Protein AF-A0A962G5U7-F1 (afdb_monomer)

Solvent-accessible surface area (backbone atoms only — not comparable to full-atom values): 8247 Å² total; per-residue (Å²): 132,80,85,89,70,79,84,68,53,71,48,77,43,72,50,87,48,94,92,36,44,89,59,79,42,82,70,44,79,40,66,54,84,83,47,78,80,54,92,84,40,59,93,65,27,29,62,82,70,18,22,39,32,36,31,25,70,82,15,48,3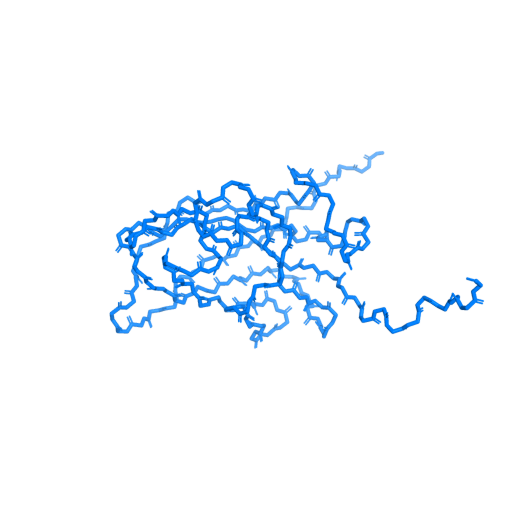8,38,40,34,38,40,34,36,65,91,50,76,53,55,94,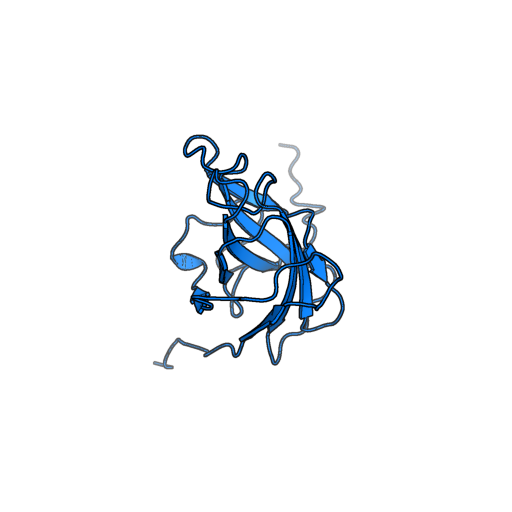34,46,40,49,34,25,61,41,22,58,47,40,53,36,75,93,44,54,44,72,44,76,44,85,42,53,41,77,77,53,45,38,32,33,39,32,56,48,35,7,84,35,60,64,9,46,34,71,36,68,40,31,29,37,38,45,33,28,53,28,49,40,63,80,74,79,77,82,82,70,99,122

Secondary structure (DSSP, 8-state):
---------EEEEEE--TTS----EEEEEE-GGGS---TTS-TTTTTTT-EEEEEEET-SEEEEEEEETT----TTEEEEEEEESSTT-GGGEEEEE-TTEEE-SSSEEEEEEETTSTT-SS--TTEEEEEEEEEE-----------

pLDDT: mean 89.22, std 14.98, range [33.28, 98.69]

Mean predicted aligned error: 6.02 Å

Structure (mmCIF, N/CA/C/O backbone):
data_AF-A0A962G5U7-F1
#
_entry.id   AF-A0A962G5U7-F1
#
loop_
_atom_site.group_PDB
_atom_site.id
_atom_site.type_symbol
_atom_site.label_atom_id
_atom_site.label_alt_id
_atom_site.label_comp_id
_atom_site.label_asym_id
_atom_site.label_entity_id
_atom_site.label_seq_id
_atom_site.pdbx_PDB_ins_code
_atom_site.Cartn_x
_atom_site.Cartn_y
_atom_site.Cartn_z
_atom_site.occupancy
_atom_site.B_iso_or_equiv
_atom_site.auth_seq_id
_atom_site.auth_comp_id
_atom_site.auth_asym_id
_atom_site.auth_atom_id
_atom_site.pdbx_PDB_model_num
ATOM 1 N N . SER A 1 1 ? 0.896 -25.491 -22.116 1.00 40.59 1 SER A N 1
ATOM 2 C CA . SER A 1 1 ? 0.599 -24.110 -21.688 1.00 40.59 1 SER A CA 1
ATOM 3 C C . SER A 1 1 ? 0.142 -24.169 -20.245 1.00 40.59 1 SER A C 1
ATOM 5 O O . SER A 1 1 ? -0.917 -24.718 -19.978 1.00 40.59 1 SER A O 1
ATOM 7 N N . ALA A 1 2 ? 0.979 -23.734 -19.301 1.00 33.28 2 ALA A N 1
ATOM 8 C CA . ALA A 1 2 ? 0.561 -23.646 -17.903 1.00 33.28 2 ALA A CA 1
ATOM 9 C C . ALA A 1 2 ? -0.471 -22.510 -17.764 1.00 33.28 2 ALA A C 1
ATOM 11 O O . ALA A 1 2 ? -0.320 -21.495 -18.448 1.00 33.28 2 ALA A O 1
ATOM 12 N N . PRO A 1 3 ? -1.518 -22.653 -16.938 1.00 37.75 3 PRO A N 1
ATOM 13 C CA . PRO A 1 3 ? -2.394 -21.535 -16.626 1.00 37.75 3 PRO A CA 1
ATOM 14 C C . PRO A 1 3 ? -1.577 -20.486 -15.858 1.00 37.75 3 PRO A C 1
ATOM 16 O O . PRO A 1 3 ? -1.130 -20.720 -14.737 1.00 37.75 3 PRO A O 1
ATOM 19 N N . SER A 1 4 ? -1.320 -19.345 -16.492 1.00 47.03 4 SER A N 1
ATOM 20 C CA . SER A 1 4 ? -0.586 -18.232 -15.893 1.00 47.03 4 SER A CA 1
ATOM 21 C C . SER A 1 4 ? -1.522 -17.439 -14.985 1.00 47.03 4 SER A C 1
ATOM 23 O O . SER A 1 4 ? -2.258 -16.571 -15.446 1.00 47.03 4 SER A O 1
ATOM 25 N N . GLY A 1 5 ? -1.505 -17.750 -13.695 1.00 49.41 5 GLY A N 1
ATOM 26 C CA . GLY A 1 5 ? -2.230 -16.996 -12.680 1.00 49.41 5 GLY A CA 1
ATOM 27 C C . GLY A 1 5 ? -2.020 -17.623 -11.316 1.00 49.41 5 GLY A C 1
ATOM 28 O O . GLY A 1 5 ? -2.845 -18.415 -10.872 1.00 49.41 5 GLY A O 1
ATOM 29 N N . SER A 1 6 ? -0.901 -17.312 -10.661 1.00 56.03 6 SER A N 1
ATOM 30 C CA . SER A 1 6 ? -0.774 -17.637 -9.241 1.00 56.03 6 SER A CA 1
ATOM 31 C C . SER A 1 6 ? -1.747 -16.740 -8.482 1.00 56.03 6 SER A C 1
ATOM 33 O O . SER A 1 6 ? -1.612 -15.517 -8.529 1.00 56.03 6 SER A O 1
ATOM 35 N N . ILE A 1 7 ? -2.753 -17.328 -7.833 1.00 65.19 7 ILE A N 1
ATOM 36 C CA . ILE A 1 7 ? -3.606 -16.588 -6.904 1.00 65.19 7 ILE A CA 1
ATOM 37 C C . ILE A 1 7 ? -2.758 -16.347 -5.660 1.00 65.19 7 ILE A C 1
ATOM 39 O O . ILE A 1 7 ? -2.498 -17.265 -4.886 1.00 65.19 7 ILE A O 1
ATOM 43 N N . VAL A 1 8 ? -2.300 -15.112 -5.490 1.00 82.88 8 VAL A N 1
ATOM 44 C CA . VAL A 1 8 ? -1.684 -14.681 -4.240 1.00 82.88 8 VAL A CA 1
ATOM 45 C C . VAL A 1 8 ? -2.797 -14.434 -3.235 1.00 82.88 8 VAL A C 1
ATOM 47 O O . VAL A 1 8 ? -3.687 -13.617 -3.470 1.00 82.88 8 VAL A O 1
ATOM 50 N N . GLN A 1 9 ? -2.750 -15.149 -2.116 1.00 91.88 9 GLN A N 1
ATOM 51 C CA . GLN A 1 9 ? -3.646 -14.890 -1.003 1.00 91.88 9 GLN A CA 1
ATOM 52 C C . GLN A 1 9 ? -3.105 -13.698 -0.206 1.00 91.88 9 GLN A C 1
ATOM 54 O O . GLN A 1 9 ? -1.966 -13.715 0.262 1.00 91.88 9 GLN A O 1
ATOM 59 N N . THR A 1 10 ? -3.937 -12.675 -0.025 1.00 95.00 10 THR A N 1
ATOM 60 C CA . THR A 1 10 ? -3.580 -11.464 0.719 1.00 95.00 10 THR A CA 1
ATOM 61 C C . THR A 1 10 ? -4.613 -11.197 1.807 1.00 95.00 10 THR A C 1
ATOM 63 O O . THR A 1 10 ? -5.814 -11.310 1.573 1.00 95.00 10 THR A O 1
ATOM 66 N N . THR A 1 11 ? -4.156 -10.825 3.000 1.00 97.38 11 THR A N 1
ATOM 67 C CA . THR A 1 11 ? -5.015 -10.317 4.077 1.00 97.38 11 THR A CA 1
ATOM 68 C C . THR A 1 11 ? -4.709 -8.847 4.303 1.00 97.38 11 THR A C 1
ATOM 70 O O . THR A 1 11 ? -3.548 -8.479 4.453 1.00 97.38 11 THR A O 1
ATOM 73 N N . ILE A 1 12 ? -5.750 -8.017 4.342 1.00 97.81 12 ILE A N 1
ATOM 74 C CA . ILE A 1 12 ? -5.655 -6.587 4.634 1.00 97.81 12 ILE A CA 1
ATOM 75 C C . ILE A 1 12 ? -6.498 -6.332 5.881 1.00 97.81 12 ILE A C 1
ATOM 77 O O . ILE A 1 12 ? -7.698 -6.602 5.879 1.00 97.81 12 ILE A O 1
ATOM 81 N N . ALA A 1 13 ? -5.872 -5.851 6.949 1.00 97.19 13 ALA A N 1
ATOM 82 C CA . ALA A 1 13 ? -6.526 -5.652 8.235 1.00 97.19 13 ALA A CA 1
ATOM 83 C C . ALA A 1 13 ? -6.101 -4.329 8.867 1.00 97.19 13 ALA A C 1
ATOM 85 O O . ALA A 1 13 ? -4.923 -3.981 8.879 1.00 97.19 13 ALA A O 1
ATOM 86 N N . ILE A 1 14 ? -7.059 -3.606 9.438 1.00 96.69 14 ILE A N 1
ATOM 87 C CA . ILE A 1 14 ? -6.762 -2.444 10.274 1.00 96.69 14 ILE A CA 1
ATOM 88 C C . ILE A 1 14 ? -6.079 -2.920 11.558 1.00 96.69 14 ILE A C 1
ATOM 90 O O . ILE A 1 14 ? -6.511 -3.893 12.177 1.00 96.69 14 ILE A O 1
ATOM 94 N N . VAL A 1 15 ? -5.038 -2.205 11.976 1.00 96.56 15 VAL A N 1
ATOM 95 C CA . VAL A 1 15 ? -4.468 -2.314 13.320 1.00 96.56 15 VAL A CA 1
ATOM 96 C C . VAL A 1 15 ? -5.256 -1.364 14.225 1.00 96.56 15 VAL A C 1
ATOM 98 O O . VAL A 1 15 ? -5.219 -0.156 13.987 1.00 96.56 15 VAL A O 1
ATOM 101 N N . PRO A 1 16 ? -5.990 -1.864 15.235 1.00 92.06 16 PRO A N 1
ATOM 102 C CA . PRO A 1 16 ? -6.777 -1.001 16.107 1.00 92.06 16 PRO A CA 1
ATOM 103 C C . PRO A 1 16 ? -5.886 -0.024 16.880 1.00 92.06 16 PRO A C 1
ATOM 105 O O . PRO A 1 16 ? -4.987 -0.443 17.608 1.00 92.06 16 PRO A O 1
ATOM 108 N N . GLU A 1 17 ? -6.169 1.271 16.761 1.00 89.31 17 GLU A N 1
ATOM 109 C CA . GLU A 1 17 ? -5.499 2.335 17.512 1.00 89.31 17 GLU A CA 1
ATOM 110 C C . GLU A 1 17 ? -6.522 3.345 18.040 1.00 89.31 17 GLU A C 1
ATOM 112 O O . GLU A 1 17 ? -7.575 3.566 17.440 1.00 89.31 17 GLU A O 1
ATOM 117 N N . SER A 1 18 ? -6.219 3.975 19.177 1.00 86.06 18 SER A N 1
ATOM 118 C CA . SER A 1 18 ? -7.085 5.010 19.751 1.00 86.06 18 SER A CA 1
ATOM 119 C C . SER A 1 18 ? -7.198 6.202 18.798 1.00 86.06 18 SER A C 1
ATOM 121 O O . SER A 1 18 ? -6.187 6.808 18.451 1.00 86.06 18 SER A O 1
ATOM 123 N N . GLY A 1 19 ? -8.421 6.540 18.380 1.00 82.00 19 GLY A N 1
ATOM 124 C CA . GLY A 1 19 ? -8.678 7.592 17.389 1.00 82.00 19 GLY A CA 1
ATOM 125 C C . GLY A 1 19 ? -8.371 7.193 15.939 1.00 82.00 19 GLY A C 1
ATOM 126 O O . GLY A 1 19 ? -8.557 8.014 15.046 1.00 82.00 19 GLY A O 1
ATOM 127 N N . GLY A 1 20 ? -7.924 5.955 15.706 1.00 82.44 20 GLY A N 1
ATOM 128 C CA . GLY A 1 20 ? -7.748 5.384 14.377 1.00 82.44 20 GLY A CA 1
ATOM 129 C C . GLY A 1 20 ? -9.057 4.845 13.803 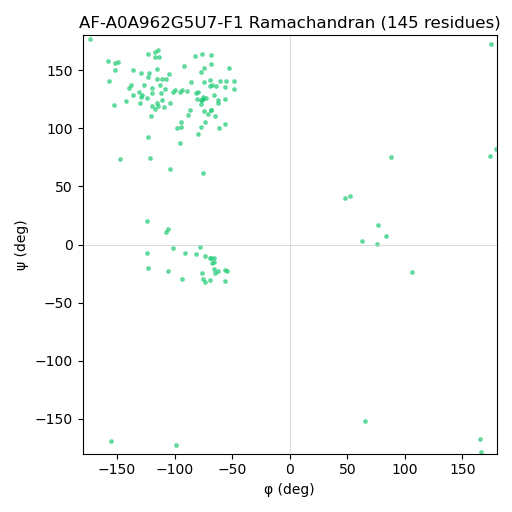1.00 82.44 20 GLY A C 1
ATOM 130 O O . GLY A 1 20 ? -10.037 4.606 14.513 1.00 82.44 20 GLY A O 1
ATOM 131 N N . CYS A 1 21 ? -9.069 4.649 12.491 1.00 90.62 21 CYS A N 1
ATOM 132 C CA . CYS A 1 21 ? -10.239 4.149 11.775 1.00 90.62 21 CYS A CA 1
ATOM 133 C C . CYS A 1 21 ? -10.544 2.694 12.125 1.00 90.62 21 CYS A C 1
ATOM 135 O O . CYS A 1 21 ? -9.658 1.942 12.517 1.00 90.62 21 CYS A O 1
ATOM 137 N N . THR A 1 22 ? -11.802 2.288 11.969 1.00 91.44 22 THR A N 1
ATOM 138 C CA . THR A 1 22 ? -12.279 0.946 12.351 1.00 91.44 22 THR A CA 1
ATOM 139 C C . THR A 1 22 ? -12.935 0.185 11.204 1.00 91.44 22 THR A C 1
ATOM 141 O O . THR A 1 22 ? -13.238 -0.997 11.352 1.00 91.44 22 THR A O 1
ATOM 144 N N . GLN A 1 23 ? -13.137 0.840 10.058 1.00 92.56 23 GLN A N 1
ATOM 145 C CA . GLN A 1 23 ? -13.800 0.267 8.896 1.00 92.56 23 GLN A CA 1
ATOM 146 C C . GLN A 1 23 ? -12.873 0.260 7.683 1.00 92.56 23 GLN A C 1
ATOM 148 O O . GLN A 1 23 ? -12.291 1.283 7.328 1.00 92.56 23 GLN A O 1
ATOM 153 N N . LEU A 1 24 ? -12.786 -0.904 7.043 1.00 94.62 24 LEU A N 1
ATOM 154 C CA . LEU A 1 24 ? -12.067 -1.140 5.800 1.00 94.62 24 LEU A CA 1
ATOM 155 C C . LEU A 1 24 ? -13.038 -1.721 4.777 1.00 94.62 24 LEU A C 1
ATOM 157 O O . LEU A 1 24 ? -13.694 -2.725 5.052 1.00 94.62 24 LEU A O 1
ATOM 161 N N . ASN A 1 25 ? -13.114 -1.085 3.614 1.00 95.12 25 ASN A N 1
ATOM 162 C CA . ASN A 1 25 ? -14.010 -1.448 2.526 1.00 95.12 25 ASN A CA 1
ATOM 163 C C . ASN A 1 25 ? -13.213 -1.723 1.240 1.00 95.12 25 ASN A C 1
ATOM 165 O O . ASN A 1 25 ? -12.041 -1.356 1.122 1.00 95.12 25 ASN A O 1
ATOM 169 N N . ASP A 1 26 ? -13.872 -2.380 0.282 1.00 93.00 26 ASP A N 1
ATOM 170 C CA . ASP A 1 26 ? -13.414 -2.556 -1.105 1.00 93.00 26 ASP A CA 1
ATOM 171 C C . ASP A 1 26 ? -11.961 -3.034 -1.242 1.00 93.00 26 ASP A C 1
ATOM 173 O O . ASP A 1 26 ? -11.202 -2.554 -2.086 1.00 93.00 26 ASP A O 1
ATOM 177 N N . SER A 1 27 ? -11.550 -3.963 -0.377 1.00 94.62 27 SER A N 1
ATOM 178 C CA . SER A 1 27 ? -10.182 -4.458 -0.369 1.00 94.62 27 SER A CA 1
ATOM 179 C C . SER A 1 27 ? -9.961 -5.524 -1.437 1.00 94.62 27 SER A C 1
ATOM 181 O O . SER A 1 27 ? -10.734 -6.473 -1.574 1.00 94.62 27 SER A O 1
ATOM 183 N N . ALA A 1 28 ? -8.905 -5.351 -2.227 1.00 94.19 28 ALA A N 1
ATOM 184 C CA . ALA A 1 28 ? -8.612 -6.213 -3.361 1.00 94.19 28 ALA A CA 1
ATOM 185 C C . ALA A 1 28 ? -7.114 -6.273 -3.662 1.00 94.19 28 ALA A C 1
ATOM 187 O O . ALA A 1 28 ? -6.383 -5.298 -3.476 1.00 94.19 28 ALA A O 1
ATOM 188 N N . SER A 1 29 ? -6.677 -7.407 -4.205 1.00 93.88 29 SER A N 1
ATOM 189 C CA . SER A 1 29 ? -5.377 -7.525 -4.865 1.00 93.88 29 SER A CA 1
ATOM 190 C C . SER A 1 29 ? -5.502 -7.089 -6.325 1.00 93.88 29 SER A C 1
ATOM 192 O O . SER A 1 29 ? -6.481 -7.406 -7.003 1.00 93.88 29 SER A O 1
ATOM 194 N N . LEU A 1 30 ? -4.502 -6.372 -6.824 1.00 94.25 30 LEU A N 1
ATOM 195 C CA . LEU A 1 30 ? -4.446 -5.833 -8.178 1.00 94.25 30 LEU A CA 1
ATOM 196 C C . LEU A 1 30 ? -3.191 -6.325 -8.893 1.00 94.25 30 LEU A C 1
ATOM 198 O O . LEU A 1 30 ? -2.111 -6.426 -8.309 1.00 94.25 30 LEU A O 1
ATOM 202 N N . GLN A 1 31 ? -3.307 -6.577 -10.193 1.00 92.56 31 GLN A N 1
ATOM 203 C CA . GLN A 1 31 ? -2.136 -6.857 -11.015 1.00 92.56 31 GLN A CA 1
ATOM 204 C C .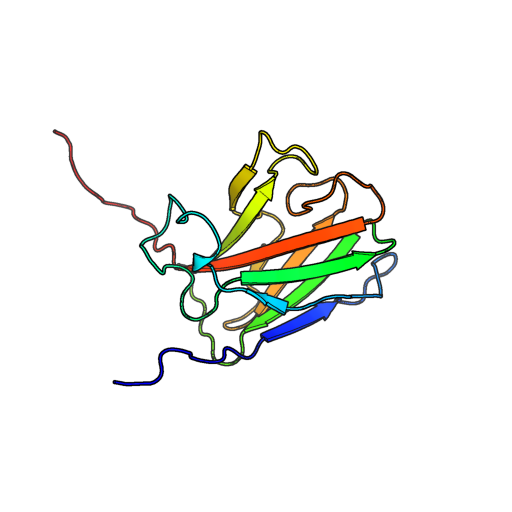 GLN A 1 31 ? -1.381 -5.552 -11.286 1.00 92.56 31 GLN A C 1
ATOM 206 O O . GLN A 1 31 ? -1.955 -4.592 -11.799 1.00 92.56 31 GLN A O 1
ATOM 211 N N . ALA A 1 32 ? -0.078 -5.522 -10.998 1.00 93.31 32 ALA A N 1
ATOM 212 C CA . ALA A 1 32 ? 0.757 -4.347 -11.258 1.00 93.31 32 ALA A CA 1
ATOM 213 C C . ALA A 1 32 ? 0.846 -3.990 -12.758 1.00 93.31 32 ALA A C 1
ATOM 215 O O . ALA A 1 32 ? 1.084 -2.837 -13.098 1.00 93.31 32 ALA A O 1
ATOM 216 N N . SER A 1 33 ? 0.593 -4.953 -13.653 1.00 91.75 33 SER A N 1
ATOM 217 C CA . SER A 1 33 ? 0.522 -4.759 -15.111 1.00 91.75 33 SER A CA 1
ATOM 218 C C . SER A 1 33 ? -0.645 -3.882 -15.578 1.00 91.75 33 SER A C 1
ATOM 220 O O . SER A 1 33 ? -0.659 -3.475 -16.736 1.00 91.75 33 SER A O 1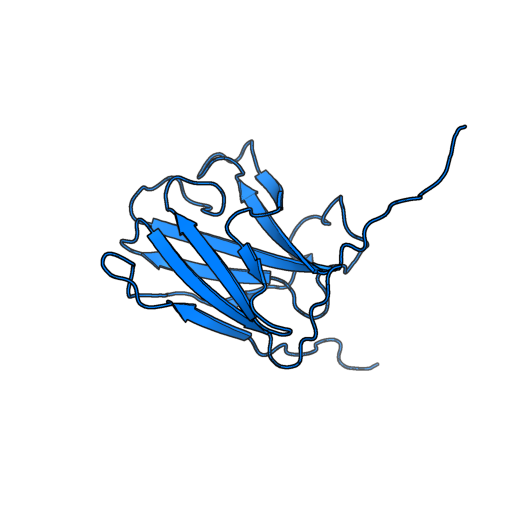
ATOM 222 N N . LEU A 1 34 ? -1.609 -3.572 -14.702 1.00 92.19 34 LEU A N 1
ATOM 223 C CA . LEU A 1 34 ? -2.671 -2.598 -14.980 1.00 92.19 34 LEU A CA 1
ATOM 224 C C . LEU A 1 34 ? -2.165 -1.145 -14.944 1.00 92.19 34 LEU A C 1
ATOM 226 O O . LEU A 1 34 ? -2.892 -0.233 -15.331 1.00 92.19 34 LEU A O 1
ATOM 230 N N . TYR A 1 35 ? -0.930 -0.929 -14.488 1.00 92.50 35 TYR A N 1
ATOM 231 C CA . TYR A 1 35 ? -0.286 0.374 -14.373 1.00 92.50 35 TYR A CA 1
ATOM 232 C C . TYR A 1 35 ? 0.947 0.451 -15.289 1.00 92.50 35 TYR A C 1
ATOM 234 O O . TYR A 1 35 ? 1.478 -0.586 -15.700 1.00 92.50 35 TYR A O 1
ATOM 242 N N . PRO A 1 36 ? 1.444 1.661 -15.616 1.00 94.12 36 PRO A N 1
ATOM 243 C CA . PRO A 1 36 ? 2.737 1.813 -16.275 1.00 94.12 36 PRO A CA 1
ATOM 244 C C . PRO A 1 36 ? 3.849 1.071 -15.514 1.00 94.12 36 PRO A C 1
ATOM 246 O O . PRO A 1 36 ? 3.752 0.954 -14.292 1.00 94.12 36 PRO A O 1
ATOM 249 N N . PRO A 1 37 ? 4.924 0.612 -16.174 1.00 92.69 37 PRO A N 1
ATOM 250 C CA . PRO A 1 37 ? 6.050 -0.024 -15.487 1.00 92.69 37 PRO A CA 1
ATOM 251 C C . PRO A 1 37 ? 6.651 0.862 -14.381 1.00 92.69 37 PRO A C 1
ATOM 253 O O . PRO A 1 37 ? 6.773 2.076 -14.566 1.00 92.69 37 PRO A O 1
ATOM 256 N N . ASP A 1 38 ? 7.037 0.273 -13.241 1.00 94.62 38 ASP A N 1
ATOM 257 C CA . ASP A 1 38 ? 7.757 1.005 -12.185 1.00 94.62 38 ASP A CA 1
ATOM 258 C C . ASP A 1 38 ? 9.165 1.363 -12.689 1.00 94.62 38 ASP A C 1
ATOM 260 O O . ASP A 1 38 ? 9.956 0.452 -12.936 1.00 94.62 38 ASP A O 1
ATOM 264 N N . PRO A 1 39 ? 9.508 2.657 -12.852 1.00 93.25 39 PRO A N 1
ATOM 265 C CA . PRO A 1 39 ? 10.748 3.075 -13.504 1.00 93.25 39 PRO A CA 1
ATOM 266 C C . PRO A 1 39 ? 12.022 2.686 -12.746 1.00 93.25 39 PRO A C 1
ATOM 268 O O . PRO A 1 39 ? 13.103 2.769 -13.319 1.00 93.25 39 PRO A O 1
ATOM 271 N N . VAL A 1 40 ? 11.920 2.302 -11.469 1.00 92.31 40 VAL A N 1
ATOM 272 C CA . VAL A 1 40 ? 13.082 1.878 -10.665 1.00 92.31 40 VAL A CA 1
ATOM 273 C C . VAL A 1 40 ? 13.192 0.358 -10.518 1.00 92.31 40 VAL A C 1
ATOM 275 O O . VAL A 1 40 ? 14.137 -0.116 -9.897 1.00 92.31 40 VAL A O 1
ATOM 278 N N . GLY A 1 41 ? 12.236 -0.406 -11.054 1.00 88.12 41 GLY A N 1
ATOM 279 C CA . GLY A 1 41 ? 12.231 -1.867 -11.009 1.00 88.12 41 GLY A CA 1
ATOM 280 C C . GLY A 1 41 ? 12.394 -2.494 -12.389 1.00 88.12 41 GLY A C 1
ATOM 281 O O . GLY A 1 41 ? 12.139 -1.868 -13.415 1.00 88.12 41 GLY A O 1
ATOM 282 N N . SER A 1 42 ? 12.784 -3.766 -12.424 1.00 88.44 42 SER A N 1
ATOM 283 C CA . SER A 1 42 ? 12.709 -4.562 -13.649 1.00 88.44 42 SER A CA 1
ATOM 284 C C . SER A 1 42 ? 11.252 -4.838 -14.046 1.00 88.44 42 SER A C 1
ATOM 286 O O . SER A 1 42 ? 10.321 -4.714 -13.243 1.00 88.44 42 SER A O 1
ATOM 288 N N . ALA A 1 43 ? 11.035 -5.248 -15.298 1.00 86.50 43 ALA A N 1
ATOM 289 C CA . ALA A 1 43 ? 9.728 -5.732 -15.729 1.00 86.50 43 ALA A CA 1
ATOM 290 C C . ALA A 1 43 ? 9.280 -6.903 -14.837 1.00 86.50 43 ALA A C 1
ATOM 292 O O . ALA A 1 43 ? 10.003 -7.885 -14.680 1.00 86.50 43 ALA A O 1
ATOM 293 N N . GLY A 1 44 ? 8.089 -6.791 -14.245 1.00 88.12 44 GLY A N 1
ATOM 294 C CA . GLY A 1 44 ? 7.584 -7.799 -13.313 1.00 88.12 44 GLY A CA 1
ATOM 295 C C . GLY A 1 44 ? 8.201 -7.745 -11.913 1.00 88.12 44 GLY A C 1
ATOM 296 O O . GLY A 1 44 ? 8.025 -8.699 -11.166 1.00 88.12 44 GLY A O 1
ATOM 297 N N . SER A 1 45 ? 8.858 -6.649 -11.515 1.00 94.06 45 SER A N 1
ATOM 298 C CA . SER A 1 45 ? 9.397 -6.454 -10.153 1.00 94.06 45 SER A CA 1
ATOM 299 C C . SER A 1 45 ? 8.361 -6.627 -9.034 1.00 94.06 45 SER A C 1
ATOM 301 O O . SER A 1 45 ? 8.717 -6.931 -7.901 1.00 94.06 45 SER A O 1
ATOM 303 N N . HIS A 1 46 ? 7.078 -6.467 -9.352 1.00 95.56 46 HIS A N 1
ATOM 304 C CA . HIS A 1 46 ? 5.950 -6.665 -8.437 1.00 95.56 46 HIS A CA 1
ATOM 305 C C . HIS A 1 46 ? 5.384 -8.091 -8.453 1.00 95.56 46 HIS A C 1
ATOM 307 O O . HIS A 1 46 ? 4.504 -8.415 -7.664 1.00 95.56 46 HIS A O 1
ATOM 313 N N . ALA A 1 47 ? 5.829 -8.959 -9.362 1.00 92.69 47 ALA A N 1
ATOM 314 C CA . ALA A 1 47 ? 5.349 -10.334 -9.430 1.00 92.69 47 ALA A CA 1
ATOM 315 C C . ALA A 1 47 ? 5.991 -11.212 -8.330 1.00 92.69 47 ALA A C 1
ATOM 317 O O . ALA A 1 47 ? 7.148 -10.997 -7.968 1.00 92.69 47 ALA A O 1
ATOM 318 N N . PRO A 1 48 ? 5.279 -12.235 -7.820 1.00 93.75 48 PRO A N 1
ATOM 319 C CA . PRO A 1 48 ? 3.876 -12.556 -8.106 1.00 93.75 48 PRO A CA 1
ATOM 320 C C . PRO A 1 48 ? 2.866 -11.717 -7.301 1.00 93.75 48 PRO A C 1
ATOM 322 O O . PRO A 1 48 ? 1.674 -11.808 -7.571 1.00 93.75 48 PRO A O 1
ATOM 325 N N . TRP A 1 49 ? 3.319 -10.927 -6.324 1.00 95.62 49 TRP A N 1
ATOM 326 C CA . TRP A 1 49 ? 2.492 -10.340 -5.259 1.00 95.62 49 TRP A CA 1
ATOM 327 C C . TRP A 1 49 ? 1.506 -9.264 -5.718 1.00 95.62 49 TRP A C 1
ATOM 329 O O . TRP A 1 49 ? 0.432 -9.131 -5.136 1.00 95.62 49 TRP A O 1
ATOM 339 N N . GLY A 1 50 ? 1.847 -8.525 -6.773 1.00 95.31 50 GLY A N 1
ATOM 340 C CA . GLY A 1 50 ? 1.036 -7.431 -7.288 1.00 95.31 50 GLY A CA 1
ATOM 341 C C . GLY A 1 50 ? 0.924 -6.269 -6.300 1.00 95.31 50 GLY A C 1
ATOM 342 O O . GLY A 1 50 ? 1.820 -6.011 -5.499 1.00 95.31 50 GLY A O 1
ATOM 343 N N . LEU A 1 51 ? -0.190 -5.548 -6.391 1.00 96.94 51 LEU A N 1
ATOM 344 C CA . LEU A 1 51 ? -0.539 -4.446 -5.501 1.00 96.94 51 LEU A CA 1
ATOM 345 C C . LEU A 1 51 ? -1.774 -4.808 -4.679 1.00 96.94 51 LEU A C 1
ATOM 347 O O . LEU A 1 51 ? -2.505 -5.742 -5.000 1.00 96.94 51 LEU A O 1
ATOM 351 N N . VAL A 1 52 ? -2.050 -4.010 -3.660 1.00 97.25 52 VAL A N 1
ATOM 352 C CA . VAL A 1 52 ? -3.327 -3.981 -2.960 1.00 97.25 52 VAL A CA 1
ATOM 353 C C . VAL A 1 52 ? -4.011 -2.642 -3.160 1.00 97.25 52 VAL A C 1
ATOM 355 O O . VAL A 1 52 ? -3.358 -1.605 -3.305 1.00 97.25 52 VAL A O 1
ATOM 358 N N . SER A 1 53 ? -5.337 -2.669 -3.122 1.00 96.81 53 SER A N 1
ATOM 359 C CA . SER A 1 53 ? -6.168 -1.489 -2.951 1.00 96.81 53 SER A CA 1
ATOM 360 C C . SER A 1 53 ? -7.179 -1.717 -1.840 1.00 96.81 53 SER A C 1
ATOM 362 O O . SER A 1 53 ? -7.599 -2.848 -1.605 1.00 96.81 53 SER A O 1
ATOM 364 N N . PHE A 1 54 ? -7.515 -0.651 -1.126 1.00 97.31 54 PHE A N 1
ATOM 365 C CA . PHE A 1 54 ? -8.555 -0.636 -0.105 1.00 97.31 54 PHE A CA 1
ATOM 366 C C . PHE A 1 54 ? -9.043 0.796 0.111 1.00 97.31 54 PHE A C 1
ATOM 368 O O . PHE A 1 54 ? -8.317 1.761 -0.166 1.00 97.31 54 PHE A O 1
ATOM 375 N N . SER A 1 55 ? -10.258 0.926 0.638 1.00 96.94 55 SER A N 1
ATOM 376 C CA . SER A 1 55 ? -10.832 2.198 1.064 1.00 96.94 55 SER A CA 1
ATOM 377 C C . SER A 1 55 ? -11.058 2.226 2.579 1.00 96.94 55 SER A C 1
ATOM 379 O O . SER A 1 55 ? -11.426 1.226 3.200 1.00 96.94 55 SER A O 1
ATOM 381 N N . LEU A 1 56 ? -10.816 3.386 3.188 1.00 96.00 56 LEU A N 1
ATOM 382 C CA . LEU A 1 56 ? -11.143 3.681 4.582 1.00 96.00 56 LEU A CA 1
ATOM 383 C C . LEU A 1 56 ? -12.052 4.921 4.571 1.00 96.00 56 LEU A C 1
ATOM 385 O O . LEU A 1 56 ? -11.547 6.045 4.519 1.00 96.00 56 LEU A O 1
ATOM 389 N N . PRO A 1 57 ? -13.383 4.748 4.539 1.00 93.94 57 PRO A N 1
ATOM 390 C CA . PRO A 1 57 ? -14.310 5.873 4.566 1.00 93.94 57 PRO A CA 1
ATOM 391 C C . PRO A 1 57 ? -14.392 6.485 5.969 1.00 93.94 57 PRO A C 1
ATOM 393 O O . PRO A 1 57 ? -14.241 5.782 6.969 1.00 93.94 57 PRO A O 1
ATOM 396 N N . ASN A 1 58 ? -14.696 7.783 6.047 1.00 92.50 58 ASN A N 1
ATOM 397 C CA . ASN A 1 58 ? -14.778 8.548 7.300 1.00 92.50 58 ASN A CA 1
ATOM 398 C C . ASN A 1 58 ? -13.511 8.410 8.161 1.00 92.50 58 ASN A C 1
ATOM 400 O O . ASN A 1 58 ? -13.577 8.230 9.377 1.00 92.50 58 ASN A O 1
ATOM 404 N N . CYS A 1 59 ? -12.355 8.453 7.503 1.00 92.88 59 CYS A N 1
ATOM 405 C CA . CYS A 1 59 ? -11.063 8.126 8.069 1.00 92.88 59 CYS A CA 1
ATOM 406 C C . CYS A 1 59 ? -10.032 9.215 7.777 1.00 92.88 59 CYS A C 1
ATOM 408 O O . CYS A 1 59 ? -9.740 9.489 6.617 1.00 92.88 59 CYS A O 1
ATOM 410 N N . SER A 1 60 ? -9.443 9.794 8.823 1.00 94.00 60 SER A N 1
ATOM 411 C CA . SER A 1 60 ? -8.327 10.739 8.693 1.00 94.00 60 SER A CA 1
ATOM 412 C C . SER A 1 60 ? -6.961 10.059 8.810 1.00 94.00 60 SER A C 1
ATOM 414 O O . SER A 1 60 ? -5.997 10.515 8.198 1.00 94.00 60 SER A O 1
ATOM 416 N N . PHE A 1 61 ? -6.869 8.960 9.567 1.00 94.94 61 PHE A N 1
ATOM 417 C CA . PHE A 1 61 ? -5.632 8.212 9.783 1.00 94.94 61 PHE A CA 1
ATOM 418 C C . PHE A 1 61 ? -5.894 6.755 10.189 1.00 94.94 61 PHE A C 1
ATOM 420 O O . PHE A 1 61 ? -6.753 6.480 11.028 1.00 94.94 61 PHE A O 1
ATOM 427 N N . ALA A 1 62 ? -5.092 5.823 9.672 1.00 96.06 62 ALA A N 1
ATOM 428 C CA . ALA A 1 62 ? -5.101 4.435 10.122 1.00 96.06 62 ALA A CA 1
ATOM 429 C C . ALA A 1 62 ? -3.728 3.772 10.000 1.00 96.06 62 ALA A C 1
ATOM 431 O O . ALA A 1 62 ? -2.916 4.125 9.141 1.00 96.06 62 ALA A O 1
ATOM 432 N N . LYS A 1 63 ? -3.531 2.720 10.798 1.00 97.00 63 LYS A N 1
ATOM 433 C CA . LYS A 1 63 ? -2.536 1.689 10.517 1.00 97.00 63 LYS A CA 1
ATOM 434 C C . LYS A 1 63 ? -3.203 0.473 9.895 1.00 97.00 63 LYS A C 1
ATOM 436 O O . LYS A 1 63 ? -4.220 -0.007 10.390 1.00 97.00 63 LYS A O 1
ATOM 441 N N . VAL A 1 64 ? -2.624 -0.037 8.816 1.00 97.69 64 VAL A N 1
ATOM 442 C CA . VAL A 1 64 ? -3.139 -1.191 8.073 1.00 97.69 64 VAL A CA 1
ATOM 443 C C . VAL A 1 64 ? -2.027 -2.210 7.900 1.00 97.69 64 VAL A C 1
ATOM 445 O O . VAL A 1 64 ? -0.949 -1.876 7.424 1.00 97.69 64 VAL A O 1
ATOM 448 N N . ARG A 1 65 ? -2.285 -3.465 8.258 1.00 98.31 65 ARG A N 1
ATOM 449 C CA . ARG A 1 65 ? -1.413 -4.592 7.937 1.00 98.31 65 ARG A CA 1
ATOM 450 C C . ARG A 1 65 ? -1.859 -5.255 6.654 1.00 98.31 65 ARG A C 1
ATOM 452 O O . ARG A 1 65 ? -3.039 -5.551 6.478 1.00 98.31 65 ARG A O 1
ATOM 459 N N . VAL A 1 66 ? -0.889 -5.505 5.790 1.00 98.50 66 VAL A N 1
ATOM 460 C CA . VAL A 1 66 ? -1.050 -6.246 4.547 1.00 98.50 66 VAL A CA 1
ATOM 461 C C . VAL A 1 66 ? -0.125 -7.450 4.599 1.00 98.50 66 VAL A C 1
ATOM 463 O O . VAL A 1 66 ? 1.094 -7.292 4.553 1.00 98.50 66 VAL A O 1
ATOM 466 N N . THR A 1 67 ? -0.706 -8.641 4.702 1.00 98.44 67 THR A N 1
ATOM 467 C CA . THR A 1 67 ? 0.015 -9.918 4.717 1.00 98.44 67 THR A CA 1
ATOM 468 C C . THR A 1 67 ? -0.145 -10.602 3.370 1.00 98.44 67 THR A C 1
ATOM 470 O O . THR A 1 67 ? -1.268 -10.885 2.950 1.00 98.44 67 THR A O 1
ATOM 473 N N . PHE A 1 68 ? 0.972 -10.881 2.704 1.00 97.62 68 PHE A N 1
ATOM 474 C CA . PHE A 1 68 ? 1.032 -11.676 1.482 1.00 97.62 68 PHE A CA 1
ATOM 475 C C . PHE A 1 68 ? 1.424 -13.105 1.862 1.00 97.62 68 PHE A C 1
ATOM 477 O O . PHE A 1 68 ? 2.590 -13.383 2.127 1.00 97.62 68 PHE A O 1
ATOM 484 N N . HIS A 1 69 ? 0.445 -14.006 1.929 1.00 96.25 69 HIS A N 1
ATOM 485 C CA . HIS A 1 69 ? 0.663 -15.369 2.422 1.00 96.25 69 HIS A CA 1
ATOM 486 C C . HIS A 1 69 ? 1.594 -16.144 1.485 1.00 96.25 69 HIS A C 1
ATOM 488 O O . HIS A 1 69 ? 1.355 -16.204 0.275 1.00 96.25 69 HIS A O 1
ATOM 494 N N . GLY A 1 70 ? 2.639 -16.756 2.046 1.00 94.94 70 GLY A N 1
ATOM 495 C CA . GLY A 1 70 ? 3.669 -17.477 1.300 1.00 94.94 70 GLY A CA 1
ATOM 496 C C . GLY A 1 70 ? 4.783 -16.586 0.745 1.00 94.94 70 GLY A C 1
ATOM 497 O O . GLY A 1 70 ? 5.607 -17.071 -0.035 1.00 94.94 70 GLY A O 1
ATOM 498 N N . ALA A 1 71 ? 4.807 -15.298 1.097 1.00 96.94 71 ALA A N 1
ATOM 499 C CA . ALA A 1 71 ? 5.893 -14.402 0.726 1.00 96.94 71 ALA A CA 1
ATOM 500 C C . ALA A 1 71 ? 7.156 -14.619 1.573 1.00 96.94 71 ALA A C 1
ATOM 502 O O . ALA A 1 71 ? 7.160 -15.271 2.612 1.00 96.94 71 ALA A O 1
ATOM 503 N N . ASN A 1 72 ? 8.272 -14.082 1.086 1.00 96.31 72 ASN A N 1
ATOM 504 C CA . ASN A 1 72 ? 9.527 -14.037 1.829 1.00 96.31 72 ASN A CA 1
ATOM 505 C C . ASN A 1 72 ? 10.300 -12.772 1.444 1.00 96.31 72 ASN A C 1
ATOM 507 O O . ASN A 1 72 ? 11.248 -12.794 0.658 1.00 96.31 72 ASN A O 1
ATOM 511 N N . PHE A 1 73 ? 9.812 -11.639 1.930 1.00 96.75 73 PHE A N 1
ATOM 512 C CA . PHE A 1 73 ? 10.339 -10.315 1.666 1.00 96.75 73 PHE A CA 1
ATOM 513 C C . PHE A 1 73 ? 11.639 -10.060 2.438 1.00 96.75 73 PHE A C 1
ATOM 515 O O . PHE A 1 73 ? 11.657 -9.931 3.663 1.00 96.75 73 PHE A O 1
ATOM 522 N N . ASP A 1 74 ? 12.729 -9.902 1.695 1.00 94.56 74 ASP A N 1
ATOM 523 C CA . ASP A 1 74 ? 14.043 -9.492 2.191 1.00 94.56 74 ASP A CA 1
ATOM 524 C C . ASP A 1 74 ? 14.318 -7.987 1.978 1.00 94.56 74 ASP A C 1
ATOM 526 O O . ASP A 1 74 ? 13.444 -7.208 1.594 1.00 94.56 74 ASP A O 1
ATOM 530 N N . ALA A 1 75 ? 15.546 -7.538 2.245 1.00 94.25 75 ALA A N 1
ATOM 531 C CA . ALA A 1 75 ? 15.954 -6.135 2.134 1.00 94.25 75 ALA A CA 1
ATOM 532 C C . ALA A 1 75 ? 15.736 -5.488 0.747 1.00 94.25 75 ALA A C 1
ATOM 534 O O . ALA A 1 75 ? 15.613 -4.260 0.690 1.00 94.25 75 ALA A O 1
ATOM 535 N N . ASN A 1 76 ? 15.640 -6.272 -0.329 1.00 94.25 76 ASN A N 1
ATOM 536 C CA . ASN A 1 76 ? 15.421 -5.779 -1.692 1.00 94.25 76 ASN A CA 1
ATOM 537 C C . ASN A 1 76 ? 13.967 -5.365 -1.929 1.00 94.25 76 ASN A C 1
ATOM 539 O O . ASN A 1 76 ? 13.673 -4.526 -2.778 1.00 94.25 76 ASN A O 1
ATOM 543 N N . TRP A 1 77 ? 13.033 -5.922 -1.164 1.00 96.25 77 TRP A N 1
ATOM 544 C CA . TRP A 1 77 ? 11.626 -5.582 -1.300 1.00 96.25 77 TRP A CA 1
ATOM 545 C C . TRP A 1 77 ? 11.339 -4.232 -0.659 1.00 96.25 77 TRP A C 1
ATOM 547 O O . TRP A 1 77 ? 11.599 -4.030 0.531 1.00 96.25 77 TRP A O 1
ATOM 557 N N . LYS A 1 78 ? 10.775 -3.316 -1.446 1.00 96.81 78 LYS A N 1
ATOM 558 C CA . LYS A 1 78 ? 10.322 -1.991 -1.011 1.00 96.81 78 LYS A CA 1
ATOM 559 C C . LYS A 1 78 ? 8.842 -1.834 -1.325 1.00 96.81 78 LYS A C 1
ATOM 561 O O . LYS A 1 78 ? 8.366 -2.328 -2.343 1.00 96.81 78 LYS A O 1
ATOM 566 N N . TRP A 1 79 ? 8.124 -1.085 -0.497 1.00 98.00 79 TRP A N 1
ATOM 567 C CA . TRP A 1 79 ? 6.747 -0.724 -0.810 1.00 98.00 79 TRP A CA 1
ATOM 568 C C . TRP A 1 79 ? 6.691 0.436 -1.803 1.00 98.00 79 TRP A C 1
ATOM 570 O O . TRP A 1 79 ? 7.334 1.477 -1.620 1.00 98.00 79 TRP A O 1
ATOM 580 N N . ARG A 1 80 ? 5.889 0.268 -2.849 1.00 97.50 80 ARG A N 1
ATOM 581 C CA . ARG A 1 80 ? 5.740 1.215 -3.948 1.00 97.50 80 ARG A CA 1
ATOM 582 C C . ARG A 1 80 ? 4.264 1.470 -4.200 1.00 97.50 80 ARG A C 1
ATOM 584 O O . ARG A 1 80 ? 3.476 0.538 -4.338 1.00 97.50 80 ARG A O 1
ATOM 591 N N . ASN A 1 81 ? 3.905 2.739 -4.296 1.00 97.12 81 ASN A N 1
ATOM 592 C CA . ASN A 1 81 ? 2.561 3.152 -4.670 1.00 97.12 81 ASN A CA 1
ATOM 593 C C . ASN A 1 81 ? 2.564 3.647 -6.109 1.00 97.12 81 ASN A C 1
ATOM 595 O O . ASN A 1 81 ? 3.529 4.280 -6.546 1.00 97.12 81 ASN A O 1
ATOM 599 N N . TYR A 1 82 ? 1.451 3.420 -6.801 1.00 95.00 82 TYR A N 1
ATOM 600 C CA . TYR A 1 82 ? 1.131 4.116 -8.037 1.00 95.00 82 TYR A CA 1
ATOM 601 C C . TYR A 1 82 ? -0.100 4.986 -7.810 1.00 95.00 82 TYR A C 1
ATOM 603 O O . TYR A 1 82 ? -1.174 4.492 -7.472 1.00 95.00 82 TYR A O 1
ATOM 611 N N . GLY A 1 83 ? 0.055 6.291 -7.992 1.00 95.00 83 GLY A N 1
ATOM 612 C CA . GLY A 1 83 ? -1.026 7.245 -7.787 1.00 95.00 83 GLY A CA 1
ATOM 613 C C . GLY A 1 83 ? -0.505 8.673 -7.715 1.00 95.00 83 GLY A C 1
ATOM 614 O O . GLY A 1 83 ? 0.661 8.919 -8.044 1.00 95.00 83 GLY A O 1
ATOM 615 N N . PRO A 1 84 ? -1.336 9.628 -7.280 1.00 94.56 84 PRO A N 1
ATOM 616 C CA . PRO A 1 84 ? -0.894 10.999 -7.111 1.00 94.56 84 PRO A CA 1
ATOM 617 C C . PRO A 1 84 ? 0.093 11.102 -5.940 1.00 94.56 84 PRO A C 1
ATOM 619 O O . PRO A 1 84 ? -0.113 10.518 -4.874 1.00 94.56 84 PRO A O 1
ATOM 622 N N . ARG A 1 85 ? 1.182 11.856 -6.122 1.00 93.00 85 ARG A N 1
ATOM 623 C CA . ARG A 1 85 ? 2.113 12.184 -5.025 1.00 93.00 85 ARG A CA 1
ATOM 624 C C . ARG A 1 85 ? 1.546 13.251 -4.092 1.00 93.00 85 ARG A C 1
ATOM 626 O O . ARG A 1 85 ? 1.892 13.254 -2.914 1.00 93.00 85 ARG A O 1
ATOM 633 N N . ILE A 1 86 ? 0.711 14.140 -4.630 1.00 92.88 86 ILE A N 1
ATOM 634 C CA . ILE A 1 86 ? -0.086 15.117 -3.883 1.00 92.88 86 ILE A CA 1
ATOM 635 C C . ILE A 1 86 ? -1.548 14.670 -3.982 1.00 92.88 86 ILE A C 1
ATOM 637 O O . ILE A 1 86 ? -2.053 14.628 -5.105 1.00 92.88 86 ILE A O 1
ATOM 641 N N . PRO A 1 87 ? -2.232 14.354 -2.870 1.00 91.44 87 PRO A N 1
ATOM 642 C CA . PRO A 1 87 ? -3.578 13.780 -2.901 1.00 91.44 87 PRO A CA 1
ATOM 643 C C . PRO A 1 87 ? -4.550 14.537 -3.825 1.00 91.44 87 PRO A C 1
ATOM 645 O O . PRO A 1 87 ? -4.569 15.768 -3.853 1.00 91.44 87 PRO A O 1
ATOM 648 N N . GLY A 1 88 ? -5.298 13.796 -4.653 1.00 91.25 88 GLY A N 1
ATOM 649 C CA . GLY A 1 88 ? -6.235 14.303 -5.672 1.00 91.25 88 GLY A CA 1
ATOM 650 C C . GLY A 1 88 ? -5.649 15.142 -6.819 1.00 91.25 88 GLY A C 1
ATOM 651 O O . GLY A 1 88 ? -6.408 15.588 -7.680 1.00 91.25 88 GLY A O 1
ATOM 652 N N . ASN A 1 89 ? -4.329 15.342 -6.897 1.00 93.00 89 ASN A N 1
ATOM 653 C CA . ASN A 1 89 ? -3.704 16.073 -8.000 1.00 93.00 89 ASN A CA 1
ATOM 654 C C . ASN A 1 89 ? -3.217 15.126 -9.111 1.00 93.00 89 ASN A C 1
ATOM 656 O O . ASN A 1 89 ? -2.124 14.550 -9.034 1.00 93.00 89 ASN A O 1
ATOM 660 N N . ALA A 1 90 ? -4.004 15.036 -10.186 1.00 90.75 90 ALA A N 1
ATOM 661 C CA . ALA A 1 90 ? -3.728 14.200 -11.356 1.00 90.75 90 ALA A CA 1
ATOM 662 C C . ALA A 1 90 ? -2.373 14.484 -12.034 1.00 90.75 90 ALA A C 1
ATOM 664 O O . ALA A 1 90 ? -1.736 13.563 -12.540 1.00 90.75 90 ALA A O 1
ATOM 665 N N . ALA A 1 91 ? -1.882 15.728 -11.994 1.00 95.56 91 ALA A N 1
ATOM 666 C CA . ALA A 1 91 ? -0.604 16.098 -12.608 1.00 95.56 91 ALA A CA 1
ATOM 667 C C . ALA A 1 91 ? 0.614 15.488 -11.890 1.00 95.56 91 ALA A C 1
ATOM 669 O O . ALA A 1 91 ? 1.728 15.538 -12.402 1.00 95.56 91 ALA A O 1
ATOM 670 N N . THR A 1 92 ? 0.412 14.915 -10.700 1.00 94.44 92 THR A N 1
ATOM 671 C CA . THR A 1 92 ? 1.479 14.328 -9.877 1.00 94.44 92 THR A CA 1
ATOM 672 C C . THR A 1 92 ? 1.469 12.802 -9.870 1.00 94.44 92 THR A C 1
ATOM 674 O O . THR A 1 92 ? 2.117 12.191 -9.015 1.00 94.44 92 THR A O 1
ATOM 677 N N . PHE A 1 93 ? 0.721 12.180 -10.786 1.00 94.75 93 PHE A N 1
ATOM 678 C CA . PHE A 1 93 ? 0.637 10.728 -10.884 1.00 94.75 93 PHE A CA 1
ATOM 679 C C . PHE A 1 93 ? 1.975 10.097 -11.242 1.00 94.75 93 PHE A C 1
ATOM 681 O O . PHE A 1 93 ? 2.679 10.535 -12.150 1.00 94.75 93 PHE A O 1
ATOM 688 N N . GLY A 1 94 ? 2.293 9.010 -10.554 1.00 95.50 94 GLY A N 1
ATOM 689 C CA . GLY A 1 94 ? 3.412 8.157 -10.902 1.00 95.50 94 GLY A CA 1
ATOM 690 C C . GLY A 1 94 ? 3.755 7.190 -9.786 1.00 95.50 94 GLY A C 1
ATOM 691 O O . GLY A 1 94 ? 3.132 7.177 -8.725 1.00 95.50 94 GLY A O 1
ATOM 692 N N . TRP A 1 95 ? 4.788 6.395 -10.032 1.00 96.06 95 TRP A N 1
ATOM 693 C CA . TRP A 1 95 ? 5.356 5.516 -9.021 1.00 96.06 95 TRP A CA 1
ATOM 694 C C . TRP A 1 95 ? 6.167 6.292 -7.994 1.00 96.06 95 TRP A C 1
ATOM 696 O O . TRP A 1 95 ? 6.931 7.195 -8.353 1.00 96.06 95 TRP A O 1
ATOM 706 N N . TYR A 1 96 ? 6.049 5.919 -6.723 1.00 95.88 96 TYR A N 1
ATOM 707 C CA . TYR A 1 96 ? 6.867 6.456 -5.638 1.00 95.88 96 TYR A CA 1
ATOM 708 C C . TYR A 1 96 ? 7.034 5.460 -4.490 1.00 95.88 96 TYR A C 1
ATOM 710 O O . TYR A 1 96 ? 6.214 4.566 -4.292 1.00 95.88 96 TYR A O 1
ATOM 718 N N . SER A 1 97 ? 8.110 5.633 -3.717 1.00 95.88 97 SER A N 1
ATOM 719 C CA . SER A 1 97 ? 8.303 4.901 -2.466 1.00 95.88 97 SER A CA 1
ATOM 720 C C . SER A 1 97 ? 7.390 5.514 -1.425 1.00 95.88 97 SER A C 1
ATOM 722 O O . SER A 1 97 ? 7.446 6.723 -1.201 1.00 95.88 97 SER A O 1
ATOM 724 N N . PHE A 1 98 ? 6.553 4.695 -0.804 1.00 96.88 98 PHE A N 1
ATOM 725 C CA . PHE A 1 98 ? 5.647 5.176 0.224 1.00 96.88 98 PHE A CA 1
ATOM 726 C C . PHE A 1 98 ? 6.339 5.130 1.586 1.00 96.88 98 PHE A C 1
ATOM 728 O O . PHE A 1 98 ? 6.614 4.057 2.116 1.00 96.88 98 PHE A O 1
ATOM 735 N N . ALA A 1 99 ? 6.620 6.304 2.153 1.00 95.25 99 ALA A N 1
ATOM 736 C CA . ALA A 1 99 ? 7.337 6.418 3.424 1.00 95.25 99 ALA A CA 1
ATOM 737 C C . ALA A 1 99 ? 6.554 5.861 4.627 1.00 95.25 99 ALA A C 1
ATOM 739 O O . ALA A 1 99 ? 7.157 5.530 5.642 1.00 95.25 99 ALA A O 1
ATOM 740 N N . GLY A 1 100 ? 5.225 5.750 4.518 1.00 96.50 100 GLY A N 1
ATOM 741 C CA . GLY A 1 100 ? 4.374 5.182 5.563 1.00 96.50 100 GLY A CA 1
ATOM 742 C C . GLY A 1 100 ? 4.386 3.655 5.621 1.00 96.50 100 GLY A C 1
ATOM 743 O O . GLY A 1 100 ? 3.711 3.098 6.478 1.00 96.50 100 GLY A O 1
ATOM 744 N N . ALA A 1 101 ? 5.106 2.968 4.731 1.00 98.19 101 ALA A N 1
ATOM 745 C CA . ALA A 1 101 ? 5.196 1.514 4.738 1.00 98.19 101 ALA A CA 1
ATOM 746 C C . ALA A 1 101 ? 6.435 1.015 5.482 1.00 98.19 101 ALA A C 1
ATOM 748 O O . ALA A 1 101 ? 7.565 1.405 5.186 1.00 98.19 101 ALA A O 1
ATOM 749 N N . GLN A 1 102 ? 6.220 0.057 6.374 1.00 97.94 102 GLN A N 1
ATOM 750 C CA . GLN A 1 102 ? 7.263 -0.656 7.088 1.00 97.94 102 GLN A CA 1
ATOM 751 C C . GLN A 1 102 ? 7.032 -2.157 6.954 1.00 97.94 102 GLN A C 1
ATOM 753 O O . GLN A 1 102 ? 5.964 -2.664 7.283 1.00 97.94 102 GLN A O 1
ATOM 758 N N . ARG A 1 103 ? 8.051 -2.895 6.513 1.00 97.94 103 ARG A N 1
ATOM 759 C CA . ARG A 1 103 ? 8.021 -4.355 6.601 1.00 97.94 103 ARG A CA 1
ATOM 760 C C . ARG A 1 103 ? 8.204 -4.766 8.060 1.00 97.94 103 ARG A C 1
ATOM 762 O O . ARG A 1 103 ? 9.180 -4.347 8.681 1.00 97.94 103 ARG A O 1
ATOM 769 N N . ILE A 1 104 ? 7.285 -5.568 8.590 1.00 97.94 104 ILE A N 1
ATOM 770 C CA . ILE A 1 104 ? 7.318 -6.014 9.993 1.00 97.94 104 ILE A CA 1
ATOM 771 C C . ILE A 1 104 ? 7.748 -7.478 10.141 1.00 97.94 104 ILE A C 1
ATOM 773 O O . ILE A 1 104 ? 8.283 -7.842 11.184 1.00 97.94 104 ILE A O 1
ATOM 777 N N . ASP A 1 105 ? 7.595 -8.288 9.091 1.00 97.62 105 ASP A N 1
ATOM 778 C CA . ASP A 1 105 ? 8.119 -9.654 8.993 1.00 97.62 105 ASP A CA 1
ATOM 779 C C . ASP A 1 105 ? 8.320 -10.065 7.516 1.00 97.62 105 ASP A C 1
ATOM 781 O O . ASP A 1 105 ? 8.294 -9.220 6.621 1.00 97.62 105 ASP A O 1
ATOM 785 N N . ALA A 1 106 ? 8.580 -11.347 7.247 1.00 97.31 106 ALA A N 1
ATOM 786 C CA . ALA A 1 106 ? 8.840 -11.854 5.898 1.00 97.31 106 ALA A CA 1
ATOM 787 C C . ALA A 1 106 ? 7.617 -11.800 4.956 1.00 97.31 106 ALA A C 1
ATOM 789 O O . ALA A 1 106 ? 7.782 -11.882 3.744 1.00 97.31 106 ALA A O 1
ATOM 790 N N . GLU A 1 107 ? 6.403 -11.632 5.470 1.00 98.06 107 GLU A N 1
ATOM 791 C CA . GLU A 1 107 ? 5.161 -11.680 4.689 1.00 98.06 107 GLU A CA 1
ATOM 792 C C . GLU A 1 107 ? 4.323 -10.404 4.812 1.00 98.06 107 GLU A C 1
ATOM 794 O O . GLU A 1 107 ? 3.476 -10.121 3.960 1.00 98.06 107 GLU A O 1
ATOM 799 N N . THR A 1 108 ? 4.560 -9.617 5.860 1.00 98.50 108 THR A N 1
ATOM 800 C CA . THR A 1 108 ? 3.657 -8.562 6.301 1.00 98.50 108 THR A CA 1
ATOM 801 C C . THR A 1 108 ? 4.307 -7.189 6.275 1.00 98.50 108 THR A C 1
ATOM 803 O O . THR A 1 108 ? 5.416 -6.956 6.771 1.00 98.50 108 THR A O 1
ATOM 806 N N . TRP A 1 109 ? 3.541 -6.243 5.745 1.00 98.69 109 TRP A N 1
ATOM 807 C CA . TRP A 1 109 ? 3.819 -4.818 5.771 1.00 98.69 109 TRP A CA 1
ATOM 808 C C . TRP A 1 109 ? 2.787 -4.108 6.638 1.00 98.69 109 TRP A C 1
ATOM 810 O O . TRP A 1 109 ? 1.595 -4.389 6.544 1.00 98.69 109 TRP A O 1
ATOM 820 N N . GLU A 1 110 ? 3.234 -3.173 7.462 1.00 98.50 110 GLU A N 1
ATOM 821 C CA . GLU A 1 110 ? 2.385 -2.219 8.164 1.00 98.50 110 GLU A CA 1
ATOM 822 C C . GLU A 1 110 ? 2.447 -0.871 7.440 1.00 98.50 110 GLU A C 1
ATOM 824 O O . GLU A 1 110 ? 3.522 -0.377 7.099 1.00 98.50 110 GLU A O 1
ATOM 829 N N . LEU A 1 111 ? 1.282 -0.293 7.171 1.00 98.00 111 LEU A N 1
ATOM 830 C CA . LEU A 1 111 ? 1.092 0.953 6.444 1.00 98.00 111 LEU A CA 1
ATOM 831 C C . LEU A 1 111 ? 0.490 1.981 7.395 1.00 98.00 111 LEU A C 1
ATOM 833 O O . LEU A 1 111 ? -0.598 1.760 7.915 1.00 98.00 111 LEU A O 1
ATOM 837 N N . SER A 1 112 ? 1.158 3.110 7.588 1.00 96.62 112 SER A N 1
ATOM 838 C CA . SER A 1 112 ? 0.607 4.294 8.249 1.00 96.62 112 SER A CA 1
ATOM 839 C C . SER A 1 112 ? 0.056 5.237 7.185 1.00 96.62 112 SER A C 1
ATOM 841 O O . SER A 1 112 ? 0.829 5.873 6.469 1.00 96.62 112 SER A O 1
ATOM 843 N N . VAL A 1 113 ? -1.268 5.303 7.053 1.00 95.25 113 VAL A N 1
ATOM 844 C CA . VAL A 1 113 ? -1.965 6.089 6.023 1.00 95.25 113 VAL A CA 1
ATOM 845 C C . VAL A 1 113 ? -2.705 7.268 6.642 1.00 95.25 113 VAL A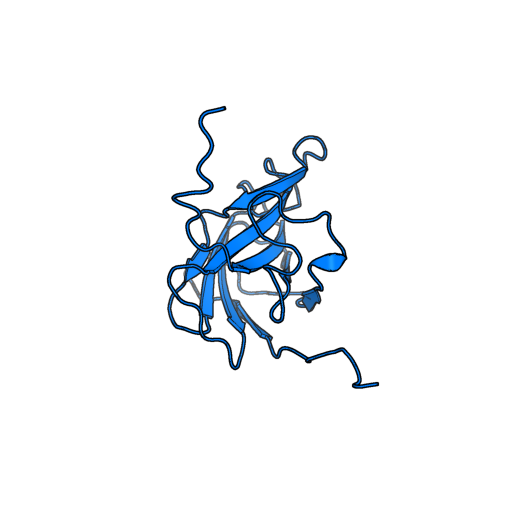 C 1
ATOM 847 O O . VAL A 1 113 ? -3.263 7.158 7.729 1.00 95.25 113 VAL A O 1
ATOM 850 N N . ASP A 1 114 ? -2.706 8.397 5.940 1.00 94.38 114 ASP A N 1
ATOM 851 C CA . ASP A 1 114 ? -3.290 9.667 6.377 1.00 94.38 114 ASP A CA 1
ATOM 852 C C . ASP A 1 114 ? -3.984 10.324 5.180 1.00 94.38 114 ASP A C 1
ATOM 854 O O . ASP A 1 114 ? -3.434 10.352 4.074 1.00 94.38 114 ASP A O 1
ATOM 858 N N . ALA A 1 115 ? -5.199 10.821 5.395 1.00 92.81 115 ALA A N 1
ATOM 859 C CA . ALA A 1 115 ? -6.078 11.301 4.337 1.00 92.81 115 ALA A CA 1
ATOM 860 C C . ALA A 1 115 ? -5.542 12.531 3.591 1.00 92.81 115 ALA A C 1
ATOM 862 O O . ALA A 1 115 ? -5.859 12.722 2.418 1.00 92.81 115 ALA A O 1
ATOM 863 N N . LEU A 1 116 ? -4.670 13.327 4.214 1.00 90.75 116 LEU A N 1
ATOM 864 C CA . LEU A 1 116 ? -4.089 14.525 3.601 1.00 90.75 116 LEU A CA 1
ATOM 865 C C . LEU A 1 116 ? -2.612 14.361 3.225 1.00 90.75 116 LEU A C 1
ATOM 867 O O . LEU A 1 116 ? -1.945 15.341 2.881 1.00 90.75 116 LEU A O 1
ATOM 871 N N . ARG A 1 117 ? -2.075 13.137 3.275 1.00 91.31 117 ARG A N 1
ATOM 872 C CA . ARG A 1 117 ? -0.673 12.858 2.941 1.00 91.31 117 ARG A CA 1
ATOM 873 C C . ARG A 1 117 ? -0.539 11.939 1.736 1.00 91.31 117 ARG A C 1
ATOM 875 O O . ARG A 1 117 ? -1.485 11.302 1.279 1.00 91.31 117 ARG A O 1
ATOM 882 N N . GLN A 1 118 ? 0.685 11.888 1.209 1.00 90.06 118 GLN A N 1
ATOM 883 C CA . GLN A 1 118 ? 1.069 10.937 0.170 1.00 90.06 118 GLN A CA 1
ATOM 884 C C . GLN A 1 118 ? 0.620 9.523 0.563 1.00 90.06 118 GLN A C 1
ATOM 886 O O . GLN A 1 118 ? 0.720 9.149 1.726 1.00 90.06 118 GLN A O 1
ATOM 891 N N . GLY A 1 119 ? 0.145 8.745 -0.406 1.00 85.50 119 GLY A N 1
ATOM 892 C CA . GLY A 1 119 ? -0.452 7.430 -0.171 1.00 85.50 119 GLY A CA 1
ATOM 893 C C . GLY A 1 119 ? -1.971 7.426 -0.323 1.00 85.50 119 GLY A C 1
ATOM 894 O O . GLY A 1 119 ? -2.521 6.384 -0.670 1.00 85.50 119 GLY A O 1
ATOM 895 N N . ASN A 1 120 ? -2.631 8.579 -0.165 1.00 92.44 120 ASN A N 1
ATOM 896 C CA . ASN A 1 120 ? -4.039 8.739 -0.511 1.00 92.44 120 ASN A CA 1
ATOM 897 C C . ASN A 1 120 ? -4.215 9.170 -1.975 1.00 92.44 120 ASN A C 1
ATOM 899 O O . ASN A 1 120 ? -3.592 10.122 -2.450 1.00 92.44 120 ASN A O 1
ATOM 903 N N . TYR A 1 121 ? -5.106 8.488 -2.686 1.00 90.75 121 TYR A N 1
ATOM 904 C CA . TYR A 1 121 ? -5.514 8.852 -4.037 1.00 90.75 121 TYR A CA 1
ATOM 905 C C . TYR A 1 121 ? -6.435 10.087 -4.051 1.00 90.75 121 TYR A C 1
ATOM 907 O O . TYR A 1 121 ? -6.406 10.876 -4.998 1.00 90.75 121 TYR A O 1
ATOM 915 N N . ARG A 1 122 ? -7.260 10.262 -3.010 1.00 91.00 122 ARG A N 1
ATOM 916 C CA . ARG A 1 122 ? -8.313 11.292 -2.917 1.00 91.00 122 ARG A CA 1
ATOM 917 C C . ARG A 1 122 ? -7.790 12.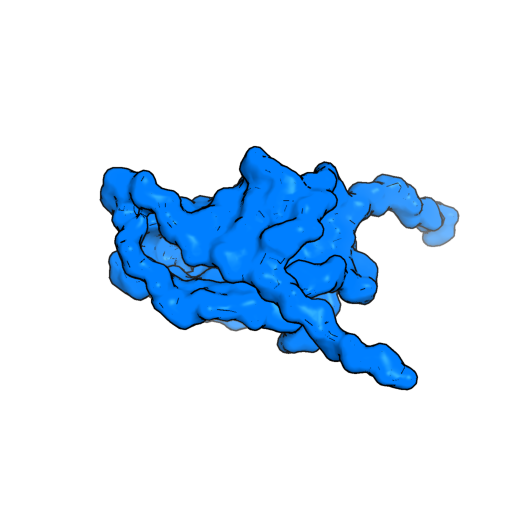567 -2.251 1.00 91.00 122 ARG A C 1
ATOM 919 O O . ARG A 1 122 ? -6.869 12.499 -1.458 1.0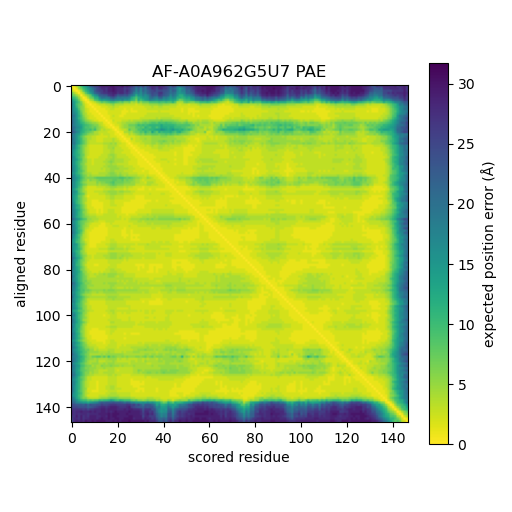0 91.00 122 ARG A O 1
ATOM 926 N N . ASN A 1 123 ? -8.378 13.724 -2.556 1.00 91.81 123 ASN A N 1
ATOM 927 C CA . ASN A 1 123 ? -8.130 14.973 -1.818 1.00 91.81 123 ASN A CA 1
ATOM 928 C C . ASN A 1 123 ? -9.315 15.271 -0.894 1.00 91.81 123 ASN A C 1
ATOM 930 O O . ASN A 1 123 ? -10.065 16.219 -1.122 1.00 91.81 123 ASN A O 1
ATOM 934 N N . ASP A 1 124 ? -9.517 14.404 0.092 1.00 93.44 124 ASP A N 1
ATOM 935 C CA . ASP A 1 124 ? -10.580 14.520 1.086 1.00 93.44 124 ASP A CA 1
ATOM 936 C C . ASP A 1 124 ? -9.988 14.201 2.470 1.00 93.44 124 ASP A C 1
ATOM 938 O O . ASP A 1 124 ? -9.320 13.177 2.608 1.00 93.44 124 ASP A O 1
ATOM 942 N N . PRO A 1 125 ? -10.179 15.059 3.490 1.00 92.50 125 PRO A N 1
ATOM 943 C CA . PRO A 1 125 ? -9.612 14.862 4.826 1.00 92.50 125 PRO A CA 1
ATOM 944 C C . PRO A 1 125 ? -10.202 13.685 5.617 1.00 92.50 125 PRO A C 1
ATOM 946 O O . PRO A 1 125 ? -9.661 13.348 6.669 1.00 92.50 125 PRO A O 1
ATOM 949 N N . ASN A 1 126 ? -11.303 13.089 5.158 1.00 92.62 126 ASN A N 1
ATOM 950 C CA . ASN A 1 126 ? -12.018 12.021 5.853 1.00 92.62 126 ASN A CA 1
ATOM 951 C C . ASN A 1 126 ? -12.172 10.765 4.994 1.00 92.62 126 ASN A C 1
ATOM 953 O O . ASN A 1 126 ? -13.064 9.957 5.246 1.00 92.62 126 ASN A O 1
ATOM 957 N N . ASP A 1 127 ? -11.359 10.586 3.961 1.00 93.31 127 ASP A N 1
ATOM 958 C CA . ASP A 1 127 ? -11.533 9.463 3.054 1.00 93.31 127 ASP A CA 1
ATOM 959 C C . ASP A 1 127 ? -10.211 9.056 2.413 1.00 93.31 127 ASP A C 1
ATOM 961 O O . ASP A 1 127 ? -9.554 9.838 1.720 1.00 93.31 127 ASP A O 1
ATOM 965 N N . ILE A 1 128 ? -9.822 7.805 2.652 1.00 94.94 128 ILE A N 1
ATOM 966 C CA . ILE A 1 128 ? -8.576 7.240 2.146 1.00 94.94 128 ILE A CA 1
ATOM 967 C C . ILE A 1 128 ? -8.904 6.191 1.093 1.00 94.94 128 ILE A C 1
ATOM 969 O O . ILE A 1 128 ? -9.598 5.214 1.366 1.00 94.94 128 ILE A O 1
ATOM 973 N N . LEU A 1 129 ? -8.338 6.359 -0.100 1.00 95.69 129 LEU A N 1
ATOM 974 C CA . LEU A 1 129 ? -8.226 5.311 -1.108 1.00 95.69 129 LEU A CA 1
ATOM 975 C C . LEU A 1 129 ? -6.749 5.035 -1.345 1.00 95.69 129 LEU A C 1
ATOM 977 O O . LEU A 1 129 ? -6.015 5.908 -1.809 1.00 95.69 129 LEU A O 1
ATOM 981 N N . PHE A 1 130 ? -6.330 3.816 -1.037 1.00 96.69 130 PHE A N 1
ATOM 982 C CA . PHE A 1 130 ? -4.940 3.407 -1.134 1.00 96.69 130 PHE A CA 1
ATOM 983 C C . PHE A 1 130 ? -4.727 2.471 -2.325 1.00 96.69 130 PHE A C 1
ATOM 985 O O . PHE A 1 130 ? -5.572 1.621 -2.612 1.00 96.69 130 PHE A O 1
ATOM 992 N N . VAL A 1 131 ? -3.583 2.614 -2.999 1.00 97.00 131 VAL A N 1
ATOM 993 C CA . VAL A 1 131 ? -3.080 1.670 -4.007 1.00 97.00 131 VAL A CA 1
ATOM 994 C C . VAL A 1 131 ? -1.563 1.559 -3.874 1.00 97.00 131 VAL A C 1
ATOM 996 O O . VAL A 1 131 ? -0.845 2.555 -3.996 1.00 97.00 131 VAL A O 1
ATOM 999 N N . GLY A 1 132 ? -1.058 0.347 -3.672 1.00 97.31 132 GLY A N 1
ATOM 1000 C CA . GLY A 1 132 ? 0.380 0.092 -3.627 1.00 97.31 132 GLY A CA 1
ATOM 1001 C C . GLY A 1 132 ? 0.715 -1.341 -3.257 1.00 97.31 132 GLY A C 1
ATOM 1002 O O . GLY A 1 132 ? -0.169 -2.118 -2.919 1.00 97.31 132 GLY A O 1
ATOM 1003 N N . GLY A 1 133 ? 1.985 -1.704 -3.332 1.00 97.62 133 GLY A N 1
ATOM 1004 C CA . GLY A 1 133 ? 2.426 -3.060 -3.044 1.00 97.62 133 GLY A CA 1
ATOM 1005 C C . GLY A 1 133 ? 3.942 -3.221 -3.049 1.00 97.62 133 GLY A C 1
ATOM 1006 O O . GLY A 1 133 ? 4.676 -2.260 -3.306 1.00 97.62 133 GLY A O 1
ATOM 1007 N N . PRO A 1 134 ? 4.421 -4.427 -2.721 1.00 97.62 134 PRO A N 1
ATOM 1008 C CA . PRO A 1 134 ? 5.839 -4.734 -2.654 1.00 97.62 134 PRO A CA 1
ATOM 1009 C C . PRO A 1 134 ? 6.437 -4.906 -4.058 1.00 97.62 134 PRO A C 1
ATOM 1011 O O . PRO A 1 134 ? 6.018 -5.763 -4.831 1.00 97.62 134 PRO A O 1
ATOM 1014 N N . GLY A 1 135 ? 7.479 -4.131 -4.356 1.00 96.56 135 GLY A N 1
ATOM 1015 C CA . GLY A 1 135 ? 8.344 -4.324 -5.517 1.00 96.56 135 GLY A CA 1
ATOM 1016 C C . GLY A 1 135 ? 9.714 -4.845 -5.090 1.00 96.56 135 GLY A C 1
ATOM 1017 O O . GLY A 1 135 ? 10.311 -4.318 -4.148 1.00 96.56 135 GLY A O 1
ATOM 1018 N N . ASN A 1 136 ? 10.223 -5.866 -5.777 1.00 95.19 136 ASN A N 1
ATOM 1019 C CA . ASN A 1 136 ? 11.592 -6.343 -5.619 1.00 95.19 136 ASN A CA 1
ATOM 1020 C C . ASN A 1 136 ? 12.543 -5.396 -6.356 1.00 95.19 136 ASN A C 1
ATOM 1022 O O . ASN A 1 136 ? 12.648 -5.429 -7.584 1.00 95.19 136 ASN A O 1
ATOM 1026 N N . LEU A 1 137 ? 13.192 -4.525 -5.592 1.00 92.12 137 LEU A N 1
ATOM 1027 C CA . LEU A 1 137 ? 14.087 -3.482 -6.065 1.00 92.12 137 LEU A CA 1
ATOM 1028 C C . LEU A 1 137 ? 15.458 -3.718 -5.419 1.00 92.12 137 LEU A C 1
ATOM 1030 O O . LEU A 1 137 ? 15.795 -3.027 -4.452 1.00 92.12 137 LEU A O 1
ATOM 1034 N N . PRO A 1 138 ? 16.227 -4.724 -5.880 1.00 82.94 138 PRO A N 1
ATOM 1035 C CA . PRO A 1 138 ? 17.583 -4.909 -5.385 1.00 82.94 138 PRO A CA 1
ATOM 1036 C C . PRO A 1 138 ? 18.347 -3.611 -5.614 1.00 82.94 138 PRO A C 1
ATOM 1038 O O . PRO A 1 138 ? 18.201 -3.000 -6.676 1.00 82.94 138 PRO A O 1
ATOM 1041 N N . ASP A 1 139 ? 19.108 -3.169 -4.612 1.00 67.38 139 ASP A N 1
ATOM 1042 C CA . ASP A 1 139 ? 19.915 -1.963 -4.740 1.00 67.38 139 ASP A CA 1
ATOM 1043 C C . ASP A 1 139 ? 20.829 -2.144 -5.957 1.00 67.38 139 ASP A C 1
ATOM 1045 O O . ASP A 1 139 ? 21.818 -2.877 -5.916 1.00 67.38 139 ASP A O 1
ATOM 1049 N N . LEU A 1 140 ? 20.488 -1.486 -7.066 1.00 54.12 140 LEU A N 1
ATOM 1050 C CA . LEU A 1 140 ? 21.349 -1.363 -8.234 1.00 54.12 140 LEU A CA 1
ATOM 1051 C C . LEU A 1 140 ? 22.441 -0.345 -7.898 1.00 54.12 140 LEU A C 1
ATOM 1053 O O . LEU A 1 140 ? 22.566 0.706 -8.523 1.00 54.12 140 LEU A O 1
ATOM 1057 N N . ILE A 1 141 ? 23.246 -0.650 -6.882 1.00 50.69 141 ILE A N 1
ATOM 1058 C CA . ILE A 1 141 ? 24.610 -0.154 -6.853 1.00 50.69 141 ILE A CA 1
ATOM 1059 C C . ILE A 1 141 ? 25.296 -0.956 -7.966 1.00 50.69 141 ILE A C 1
ATOM 1061 O O . ILE A 1 141 ? 25.402 -2.173 -7.871 1.00 50.69 141 ILE A O 1
ATOM 1065 N N . PHE A 1 142 ? 25.691 -0.272 -9.042 1.00 49.88 142 PHE A N 1
ATOM 1066 C CA . PHE A 1 142 ? 26.394 -0.793 -10.229 1.00 49.88 142 PHE A CA 1
ATOM 1067 C C . PHE A 1 142 ? 25.531 -1.343 -11.380 1.00 49.88 142 PHE A C 1
ATOM 1069 O O . PHE A 1 142 ? 25.544 -2.527 -11.705 1.00 49.88 142 PHE A O 1
ATOM 1076 N N . GLY A 1 143 ? 24.921 -0.422 -12.127 1.00 39.97 143 GLY A N 1
ATOM 1077 C CA . GLY A 1 143 ? 25.007 -0.460 -13.589 1.00 39.97 143 GLY A CA 1
ATOM 1078 C C . GLY A 1 143 ? 26.141 0.470 -14.027 1.00 39.97 143 GLY A C 1
ATOM 1079 O O . GLY A 1 143 ? 25.919 1.661 -14.207 1.00 39.97 143 GLY A O 1
ATOM 1080 N N . ASN A 1 144 ? 27.373 -0.037 -14.081 1.00 48.16 144 ASN A N 1
ATOM 1081 C CA . ASN A 1 144 ? 28.550 0.728 -14.499 1.00 48.16 144 ASN A CA 1
ATOM 1082 C C . ASN A 1 144 ? 28.418 1.247 -15.938 1.00 48.16 144 ASN A C 1
ATOM 1084 O O . ASN A 1 144 ? 28.010 0.497 -16.822 1.00 48.16 144 ASN A O 1
ATOM 1088 N N . GLY A 1 145 ? 28.883 2.476 -16.161 1.00 38.91 145 GLY A N 1
ATOM 1089 C CA . GLY A 1 145 ? 29.164 3.015 -17.487 1.00 38.91 145 GLY A CA 1
ATOM 1090 C C . GLY A 1 145 ? 29.545 4.489 -17.437 1.00 38.91 145 GLY A C 1
ATOM 1091 O O . GLY A 1 145 ? 28.731 5.344 -17.753 1.00 38.91 145 GLY A O 1
ATOM 1092 N N . PHE A 1 146 ? 30.780 4.785 -17.026 1.00 48.09 146 PHE A N 1
ATOM 1093 C CA . PHE A 1 146 ? 31.494 5.885 -17.668 1.00 48.09 146 PHE A CA 1
ATOM 1094 C C . PHE A 1 146 ? 31.635 5.509 -19.149 1.00 48.09 146 PHE A C 1
ATOM 1096 O O . PHE A 1 146 ? 32.498 4.699 -19.476 1.00 48.09 146 PHE A O 1
ATOM 1103 N N . GLU A 1 147 ? 30.772 6.064 -19.994 1.00 45.88 147 GLU A N 1
ATOM 1104 C CA . GLU A 1 147 ? 31.040 6.420 -21.393 1.00 45.88 147 GLU A CA 1
ATOM 1105 C C . GLU A 1 147 ? 30.398 7.781 -21.677 1.00 45.88 147 GLU A C 1
ATOM 1107 O O . GLU A 1 147 ? 29.265 8.014 -21.190 1.00 45.88 147 GLU A O 1
#

Foldseek 3Di:
DPPPADPWDKDKDWDDDDLFADDKDDKDFDAQVVDPDAPLADVCLQPPRGKIKIKGAQGFKTKMKMFGPPAFDDPQKFKKFFAAQFACDPVRTDIDGQPQWDDPGRGMIIGIDGQGGGQANHNDNRMGIGMIGIGRRHPCPDPDDPD

Sequence (147 aa):
SAPSGSIVQTTIAIVPESGGCTQLNDSASLQASLYPPDPVGSAGSHAPWGLVSFSLPNCSFAKVRVTFHGANFDAN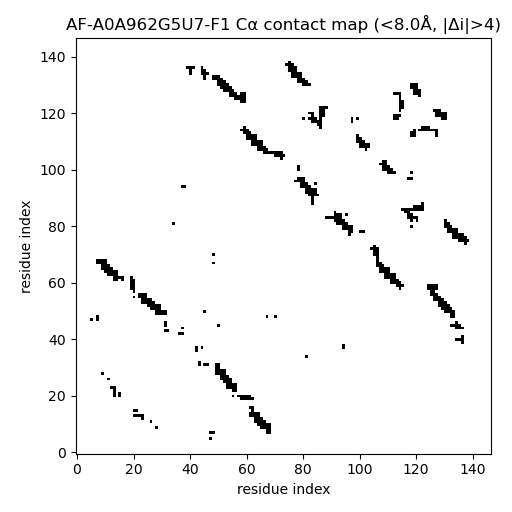WKWRNYGPRIPGNAATFGWYSFAGAQRIDAETWELSVDALRQGNYRNDPNDILFVGGPGNLPDLIFGNGFE

Nearest PDB structures (foldseek):
  2xon-assembly1_A  TM=2.069E-01  e=7.077E-01  Thermotoga maritima
  3gqq-assembly3_C  TM=2.948E-01  e=4.508E+00  Homo sapiens

Radius of gyration: 15.74 Å; Cα contacts (8 Å, |Δi|>4): 325; chains: 1; bounding box: 46×40×41 Å